Protein AF-A0A669F0C9-F1 (afdb_monomer_lite)

Structure (mmCIF, N/CA/C/O backbone):
data_AF-A0A669F0C9-F1
#
_entry.id   AF-A0A669F0C9-F1
#
loop_
_atom_site.group_PDB
_atom_site.id
_atom_site.type_symbol
_atom_site.label_atom_id
_atom_site.label_alt_id
_atom_site.label_comp_id
_atom_site.label_asym_id
_atom_site.label_entity_id
_atom_site.label_seq_id
_atom_site.pdbx_PDB_ins_code
_atom_site.Cartn_x
_atom_site.Cartn_y
_atom_site.Cartn_z
_atom_site.occupancy
_atom_site.B_iso_or_equiv
_atom_site.auth_seq_id
_atom_site.auth_comp_id
_atom_site.auth_asym_id
_atom_site.auth_atom_id
_atom_site.pdbx_PDB_model_num
ATOM 1 N N . LYS A 1 1 ? 16.536 19.836 30.538 1.00 37.53 1 LYS A N 1
ATOM 2 C CA . LYS A 1 1 ? 16.664 18.563 29.787 1.00 37.53 1 LYS A CA 1
ATOM 3 C C . LYS A 1 1 ? 15.998 18.773 28.436 1.00 37.53 1 LYS A C 1
ATOM 5 O O . LYS A 1 1 ? 14.788 18.634 28.341 1.00 37.53 1 LYS A O 1
ATOM 10 N N . LEU A 1 2 ? 16.769 19.255 27.458 1.00 36.56 2 LEU A N 1
ATOM 11 C CA . LEU A 1 2 ? 16.306 19.444 26.085 1.00 36.56 2 LEU A CA 1
ATOM 12 C C . LEU A 1 2 ? 15.958 18.052 25.555 1.00 36.56 2 LEU A C 1
ATOM 14 O O . LEU A 1 2 ? 16.835 17.197 25.447 1.00 36.56 2 LEU A O 1
ATOM 18 N N . LEU A 1 3 ? 14.667 17.795 25.371 1.00 40.47 3 LEU A N 1
ATOM 19 C CA . LEU A 1 3 ? 14.169 16.536 24.852 1.00 40.47 3 LEU A CA 1
ATOM 20 C C . LEU A 1 3 ? 14.711 16.419 23.427 1.00 40.47 3 LEU A C 1
ATOM 22 O O . LEU A 1 3 ? 14.279 17.148 22.538 1.00 40.47 3 LEU A O 1
ATOM 26 N N . ALA A 1 4 ? 15.697 15.548 23.227 1.00 42.59 4 ALA A N 1
ATOM 27 C CA . ALA A 1 4 ? 16.024 15.053 21.906 1.00 42.59 4 ALA A CA 1
ATOM 28 C C . ALA A 1 4 ? 14.752 14.380 21.384 1.00 42.59 4 ALA A C 1
ATOM 30 O O . ALA A 1 4 ? 14.462 13.228 21.711 1.00 42.59 4 ALA A O 1
ATOM 31 N N . ILE A 1 5 ? 13.946 15.138 20.640 1.00 44.88 5 ILE A N 1
ATOM 32 C CA . ILE A 1 5 ? 12.888 14.608 19.798 1.00 44.88 5 ILE A CA 1
ATOM 33 C C . ILE A 1 5 ? 13.641 13.819 18.732 1.00 44.88 5 ILE A C 1
ATOM 35 O O . ILE A 1 5 ? 14.006 14.337 17.680 1.00 44.88 5 ILE A O 1
ATOM 39 N N . PHE A 1 6 ? 13.954 12.563 19.044 1.00 42.28 6 PHE A N 1
ATOM 40 C CA . PHE A 1 6 ? 14.147 11.564 18.014 1.00 42.28 6 PHE A CA 1
ATOM 41 C C . PHE A 1 6 ? 12.865 11.616 17.190 1.00 42.28 6 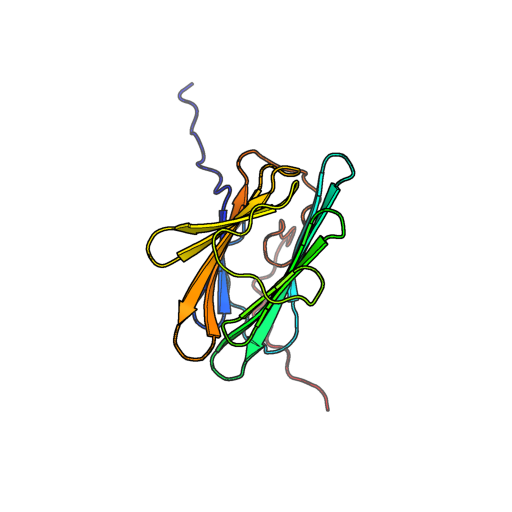PHE A C 1
ATOM 43 O O . PHE A 1 6 ? 11.812 11.183 17.656 1.00 42.28 6 PHE A O 1
ATOM 50 N N . LEU A 1 7 ? 12.945 12.227 16.008 1.00 43.69 7 LEU A N 1
ATOM 51 C CA . LEU A 1 7 ? 11.914 12.178 14.985 1.00 43.69 7 LEU A CA 1
ATOM 52 C C . LEU A 1 7 ? 11.765 10.705 14.598 1.00 43.69 7 LEU A C 1
ATOM 54 O O . LEU A 1 7 ? 12.401 10.227 13.661 1.00 43.69 7 LEU A O 1
ATOM 58 N N . LYS A 1 8 ? 10.996 9.944 15.378 1.00 53.94 8 LYS A N 1
ATOM 59 C CA . LYS A 1 8 ? 10.569 8.614 14.970 1.00 53.94 8 LYS A CA 1
ATOM 60 C C . LYS A 1 8 ? 9.779 8.814 13.684 1.00 53.94 8 LYS A C 1
ATOM 62 O O . LYS A 1 8 ? 8.794 9.549 13.659 1.00 53.94 8 LYS A O 1
ATOM 67 N N . SER A 1 9 ? 10.264 8.220 12.602 1.00 62.44 9 SER A N 1
ATOM 68 C CA . SER A 1 9 ? 9.567 8.248 11.327 1.00 62.44 9 SER A CA 1
ATOM 69 C C . SER A 1 9 ? 8.269 7.458 11.477 1.00 62.44 9 SER A C 1
ATOM 71 O O . SER A 1 9 ? 8.279 6.234 11.452 1.00 62.44 9 SER A O 1
ATOM 73 N N . ASN A 1 10 ? 7.123 8.135 11.559 1.00 86.75 10 ASN A N 1
ATOM 74 C CA . ASN A 1 10 ? 5.804 7.489 11.457 1.00 86.75 10 ASN A CA 1
ATOM 75 C C . ASN A 1 10 ? 5.475 7.093 10.005 1.00 86.75 10 ASN A C 1
ATOM 77 O O . ASN A 1 10 ? 4.321 7.045 9.590 1.00 86.75 10 ASN A O 1
ATOM 81 N N . THR A 1 11 ? 6.507 6.886 9.191 1.00 91.75 11 THR A N 1
ATOM 82 C CA . THR A 1 11 ? 6.420 6.571 7.776 1.00 91.75 11 THR A CA 1
ATOM 83 C C . THR A 1 11 ? 7.230 5.322 7.494 1.00 91.75 11 THR A C 1
ATOM 85 O O . THR A 1 11 ? 8.435 5.298 7.749 1.00 91.75 11 THR A O 1
ATOM 88 N N . CYS A 1 12 ? 6.574 4.344 6.884 1.00 94.88 12 CYS A N 1
ATOM 89 C CA . CYS A 1 12 ? 7.222 3.273 6.158 1.00 94.88 12 CYS A CA 1
ATOM 90 C C . CYS A 1 12 ? 7.070 3.539 4.662 1.00 94.88 12 CYS A C 1
ATOM 92 O O . CYS A 1 12 ? 6.028 4.019 4.211 1.00 94.88 12 CYS A O 1
ATOM 94 N N . ARG A 1 13 ? 8.090 3.233 3.866 1.00 96.62 13 ARG A N 1
ATOM 95 C CA . ARG A 1 13 ? 7.988 3.314 2.406 1.00 96.62 13 ARG A CA 1
ATOM 96 C C . ARG A 1 13 ? 8.785 2.221 1.733 1.00 96.62 13 ARG A C 1
ATOM 98 O O . ARG A 1 13 ? 9.864 1.857 2.193 1.00 96.62 13 ARG A O 1
ATOM 105 N N . THR A 1 14 ? 8.297 1.773 0.589 1.00 97.94 14 THR A N 1
ATOM 106 C CA . THR A 1 14 ? 9.083 0.993 -0.355 1.00 97.94 14 THR A CA 1
ATOM 107 C C . THR A 1 14 ? 9.079 1.682 -1.710 1.00 97.94 14 THR A C 1
ATOM 109 O O . THR A 1 14 ? 8.056 2.226 -2.125 1.00 97.94 14 THR A O 1
ATOM 112 N N . PHE A 1 15 ? 10.238 1.738 -2.361 1.00 97.50 15 PHE A N 1
ATOM 113 C CA . PHE A 1 15 ? 10.417 2.526 -3.577 1.00 97.50 15 PHE A CA 1
ATOM 114 C C . PHE A 1 15 ? 11.478 1.941 -4.510 1.00 97.50 15 PHE A C 1
ATOM 116 O O . PHE A 1 15 ? 12.276 1.078 -4.113 1.00 97.50 15 PHE A O 1
ATOM 123 N N . GLY A 1 16 ? 11.467 2.393 -5.765 1.00 94.69 16 GLY A N 1
ATOM 124 C CA . GLY A 1 16 ? 12.345 1.879 -6.807 1.00 94.69 16 GLY A CA 1
ATOM 125 C C . GLY A 1 16 ? 12.188 0.368 -6.965 1.00 94.69 16 GLY A C 1
ATOM 126 O O . GLY A 1 16 ? 11.088 -0.171 -6.857 1.00 94.69 16 GLY A O 1
ATOM 127 N N . SER A 1 17 ? 13.299 -0.341 -7.165 1.00 95.19 17 SER A N 1
ATOM 128 C CA . SER A 1 17 ? 13.312 -1.783 -7.451 1.00 95.19 17 SER A CA 1
ATOM 129 C C . SER A 1 17 ? 13.346 -2.702 -6.223 1.00 95.19 17 SER A C 1
ATOM 131 O O . SER A 1 17 ? 13.520 -3.908 -6.386 1.00 95.19 17 SER A O 1
ATOM 133 N N . GLY A 1 18 ? 13.209 -2.167 -5.003 1.00 95.00 18 GLY A N 1
ATOM 134 C CA . GLY A 1 18 ? 13.291 -2.993 -3.791 1.00 95.00 18 GLY A CA 1
ATOM 135 C C . GLY A 1 18 ? 13.732 -2.293 -2.509 1.00 95.00 18 GLY A C 1
ATOM 136 O O . GLY A 1 18 ? 13.863 -2.963 -1.488 1.00 95.00 18 GLY A O 1
ATOM 137 N N . ALA A 1 19 ? 13.975 -0.979 -2.518 1.00 97.19 19 ALA A N 1
ATOM 138 C CA . ALA A 1 19 ? 14.343 -0.270 -1.296 1.00 97.19 19 ALA A CA 1
ATOM 139 C C . ALA A 1 19 ? 13.157 -0.258 -0.325 1.00 97.19 19 ALA A C 1
ATOM 141 O O . ALA A 1 19 ? 12.018 -0.018 -0.733 1.00 97.19 19 ALA A O 1
ATOM 142 N N . VAL A 1 20 ? 13.420 -0.508 0.953 1.00 97.00 20 VAL A N 1
ATOM 143 C CA . VAL A 1 20 ? 12.438 -0.469 2.037 1.00 97.00 20 VAL A CA 1
ATOM 144 C C . VAL A 1 20 ? 13.010 0.382 3.160 1.00 97.00 20 VAL A C 1
ATOM 146 O O . VAL A 1 20 ? 14.111 0.137 3.638 1.00 97.00 20 VAL A O 1
ATOM 149 N N . GLN A 1 21 ? 12.251 1.387 3.579 1.00 95.19 21 GLN A N 1
ATOM 150 C CA . GLN A 1 21 ? 12.483 2.170 4.784 1.00 95.19 21 GLN A CA 1
ATOM 151 C C . GLN A 1 21 ? 11.357 1.819 5.760 1.00 95.19 21 GLN A C 1
ATOM 153 O O . GLN A 1 21 ? 10.234 2.280 5.544 1.00 95.19 21 GLN A O 1
ATOM 158 N N . PRO A 1 22 ? 11.619 1.012 6.795 1.00 93.62 22 PRO A N 1
ATOM 159 C CA . PRO A 1 22 ? 10.614 0.684 7.800 1.00 93.62 22 PRO A CA 1
ATOM 160 C C . PRO A 1 22 ? 10.275 1.890 8.689 1.00 93.62 22 PRO A C 1
ATOM 162 O O . PRO A 1 22 ? 10.966 2.912 8.656 1.00 93.62 22 PRO A O 1
ATOM 165 N N . PHE A 1 23 ? 9.234 1.760 9.522 1.00 88.69 23 PHE A N 1
ATOM 166 C CA . PHE A 1 23 ? 8.873 2.793 10.510 1.00 88.69 23 PHE A CA 1
ATOM 167 C C . PHE A 1 23 ? 10.001 3.049 11.516 1.00 88.69 23 PHE A C 1
ATOM 169 O O . PHE A 1 23 ? 10.256 4.173 11.950 1.00 88.69 23 PHE A O 1
ATOM 176 N N . LYS A 1 24 ? 10.685 1.974 11.898 1.00 83.94 24 LYS A N 1
ATOM 177 C CA . LYS A 1 24 ? 11.817 1.987 12.813 1.00 83.94 24 LYS A CA 1
ATOM 178 C C . LYS A 1 24 ? 12.927 1.151 12.193 1.00 83.94 24 LYS A C 1
ATOM 180 O O . LYS A 1 24 ? 12.621 0.154 11.566 1.00 83.94 24 LYS A O 1
ATOM 185 N N . ASP A 1 25 ? 14.176 1.532 12.426 1.00 84.81 25 ASP A N 1
ATOM 186 C CA . ASP A 1 25 ? 15.388 0.880 11.909 1.00 84.81 25 ASP A CA 1
ATOM 187 C C . ASP A 1 25 ? 15.855 1.432 10.549 1.00 84.81 25 ASP A C 1
ATOM 189 O O . ASP A 1 25 ? 15.256 2.335 9.954 1.00 84.81 25 ASP A O 1
ATOM 193 N N . SER A 1 26 ? 17.021 0.957 10.117 1.00 89.25 26 SER A N 1
ATOM 194 C CA . SER A 1 26 ? 17.684 1.402 8.893 1.00 89.25 26 SER A CA 1
ATOM 195 C C . SER A 1 26 ? 16.995 0.852 7.648 1.00 89.25 26 SER A C 1
ATOM 197 O O . SER A 1 26 ? 16.408 -0.229 7.664 1.00 89.25 26 SER A O 1
ATOM 199 N N . ALA A 1 27 ? 17.115 1.583 6.540 1.00 93.06 27 ALA A N 1
ATOM 200 C CA . ALA A 1 27 ? 16.662 1.091 5.250 1.00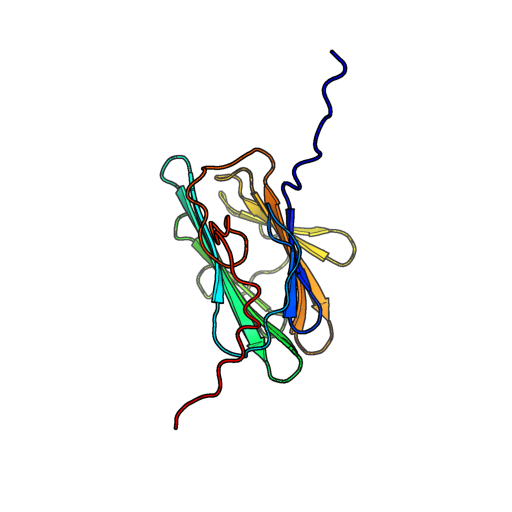 93.06 27 ALA A CA 1
ATOM 201 C C . ALA A 1 27 ? 17.424 -0.172 4.825 1.00 93.06 27 ALA A C 1
ATOM 203 O O . ALA A 1 27 ? 18.618 -0.315 5.095 1.00 93.06 27 ALA A O 1
ATOM 204 N N . PHE A 1 28 ? 16.741 -1.044 4.093 1.00 94.62 28 PHE A N 1
ATOM 205 C CA . PHE A 1 28 ? 17.312 -2.240 3.480 1.00 94.62 28 PHE A CA 1
ATOM 206 C C . PHE A 1 28 ? 16.740 -2.450 2.075 1.00 94.62 28 PHE A C 1
ATOM 208 O O . PHE A 1 28 ? 15.912 -1.673 1.595 1.00 94.62 28 PHE A O 1
ATOM 215 N N . TYR A 1 29 ? 17.212 -3.488 1.388 1.00 95.62 29 TYR A N 1
ATOM 216 C CA . TYR A 1 29 ? 16.826 -3.788 0.015 1.00 95.62 29 TYR A CA 1
ATOM 217 C C . TYR A 1 29 ? 16.314 -5.225 -0.107 1.00 95.62 29 TYR A C 1
ATOM 219 O O . TYR A 1 29 ? 16.978 -6.160 0.336 1.00 95.62 29 TYR A O 1
ATOM 227 N N . VAL A 1 30 ? 15.143 -5.396 -0.725 1.00 94.00 30 VAL A N 1
ATOM 228 C CA . VAL A 1 30 ? 14.515 -6.696 -0.996 1.00 94.00 30 VAL A CA 1
ATOM 229 C C . VAL A 1 30 ? 14.291 -6.830 -2.494 1.00 94.00 30 VAL A C 1
ATOM 231 O O . VAL A 1 30 ? 13.484 -6.106 -3.076 1.00 94.00 30 VAL A O 1
ATOM 234 N N . ARG A 1 31 ? 14.980 -7.788 -3.117 1.00 93.12 31 ARG A N 1
ATOM 235 C CA . ARG A 1 31 ? 14.821 -8.105 -4.539 1.00 93.12 31 ARG A CA 1
ATOM 236 C C . ARG A 1 31 ? 14.165 -9.463 -4.708 1.00 93.12 31 ARG A C 1
ATOM 238 O O . ARG A 1 31 ? 14.832 -10.489 -4.657 1.00 93.12 31 ARG A O 1
ATOM 245 N N . SER A 1 32 ? 12.858 -9.458 -4.919 1.00 93.06 32 SER A N 1
ATOM 246 C CA . SER A 1 32 ? 12.082 -10.663 -5.195 1.00 93.06 32 SER A CA 1
ATOM 247 C C . SER A 1 32 ? 10.745 -10.293 -5.834 1.00 93.06 32 SER A C 1
ATOM 249 O O . SER A 1 32 ? 10.239 -9.190 -5.633 1.00 93.06 32 SER A O 1
ATOM 251 N N . ASN A 1 33 ? 10.185 -11.233 -6.594 1.00 96.31 33 ASN A N 1
ATOM 252 C CA . ASN A 1 33 ? 8.855 -11.126 -7.196 1.00 96.31 33 ASN A CA 1
ATOM 253 C C . ASN A 1 33 ? 7.783 -11.878 -6.397 1.00 96.31 33 ASN A C 1
ATOM 255 O O . ASN A 1 33 ? 6.625 -11.930 -6.817 1.00 96.31 33 ASN A O 1
ATOM 259 N N . CYS A 1 34 ? 8.156 -12.488 -5.270 1.00 97.25 34 CYS A N 1
ATOM 260 C CA . CYS A 1 34 ? 7.191 -13.079 -4.358 1.00 97.25 34 CYS A CA 1
ATOM 261 C C . CYS A 1 34 ? 6.327 -11.978 -3.720 1.00 97.25 34 CYS A C 1
ATOM 263 O O . CYS A 1 34 ? 6.782 -10.839 -3.573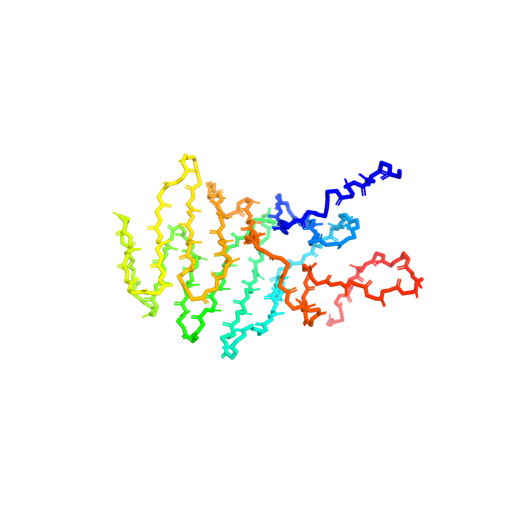 1.00 97.25 34 CYS A O 1
ATOM 265 N N . PRO A 1 35 ? 5.083 -12.294 -3.332 1.00 97.62 35 PRO A N 1
ATOM 266 C CA . PRO A 1 35 ? 4.328 -11.446 -2.424 1.00 97.62 35 PRO A CA 1
ATOM 267 C C . PRO A 1 35 ? 5.044 -11.312 -1.072 1.00 97.62 35 PRO A C 1
ATOM 269 O O . PRO A 1 35 ? 5.559 -12.297 -0.544 1.00 97.62 35 PRO A O 1
ATOM 272 N N . PHE A 1 36 ? 5.030 -10.111 -0.498 1.00 96.12 36 PHE A N 1
ATOM 273 C CA . PHE A 1 36 ? 5.500 -9.834 0.857 1.00 96.12 36 PHE A CA 1
ATOM 274 C C . PHE A 1 36 ? 4.486 -8.988 1.612 1.00 96.12 36 PHE A C 1
ATOM 276 O O . PHE A 1 36 ? 4.022 -7.966 1.095 1.00 96.12 36 PHE A O 1
ATOM 283 N N . THR A 1 37 ? 4.236 -9.351 2.867 1.00 97.62 37 THR A N 1
ATOM 284 C CA . THR A 1 37 ? 3.569 -8.478 3.832 1.00 97.62 37 THR A CA 1
ATOM 285 C C . THR A 1 37 ? 4.465 -7.275 4.105 1.00 97.62 37 THR A C 1
ATOM 287 O O . THR A 1 37 ? 5.525 -7.379 4.733 1.00 97.62 37 THR A O 1
ATOM 290 N N . LEU A 1 38 ? 4.052 -6.115 3.604 1.00 97.00 38 LEU A N 1
ATOM 291 C CA . LEU A 1 38 ? 4.713 -4.849 3.876 1.00 97.00 38 LEU A CA 1
ATOM 292 C C . LEU A 1 38 ? 4.465 -4.453 5.331 1.00 97.00 38 LEU A C 1
ATOM 294 O O . LEU A 1 38 ? 5.415 -4.158 6.050 1.00 97.00 38 LEU A O 1
ATOM 298 N N . THR A 1 39 ? 3.215 -4.498 5.784 1.00 95.19 39 THR A N 1
ATOM 299 C CA . THR A 1 39 ? 2.888 -4.338 7.200 1.00 95.19 39 THR A CA 1
ATOM 300 C C . THR A 1 39 ? 1.593 -5.052 7.543 1.00 95.19 39 THR A C 1
ATOM 302 O O . THR A 1 39 ? 0.650 -5.014 6.760 1.00 95.19 39 THR A O 1
ATOM 305 N N . HIS A 1 40 ? 1.560 -5.660 8.724 1.00 95.19 40 HIS A N 1
ATOM 306 C CA . HIS A 1 40 ? 0.355 -6.213 9.329 1.00 95.19 40 HIS A CA 1
ATOM 307 C C . HIS A 1 40 ? 0.282 -5.782 10.790 1.00 95.19 40 HIS A C 1
ATOM 309 O O . HIS A 1 40 ? 1.299 -5.821 11.494 1.00 95.19 40 HIS A O 1
ATOM 315 N N . PHE A 1 41 ? -0.890 -5.327 11.229 1.00 92.44 41 PHE A N 1
ATOM 316 C CA . PHE A 1 41 ? -1.148 -4.998 12.628 1.00 92.44 41 PHE A CA 1
ATOM 317 C C . PHE A 1 41 ? -2.640 -4.954 12.949 1.00 92.44 41 PHE A C 1
ATOM 319 O O . PHE A 1 41 ? -3.493 -4.811 12.073 1.00 92.44 41 PHE A O 1
ATOM 326 N N . THR A 1 42 ? -2.952 -4.991 14.244 1.00 91.88 42 THR A N 1
ATOM 327 C CA . THR A 1 42 ? -4.306 -4.757 14.754 1.00 91.88 42 THR A CA 1
ATOM 328 C C . THR A 1 42 ? -4.315 -3.567 15.707 1.00 91.88 42 THR A C 1
ATOM 330 O O . THR A 1 42 ? -3.469 -3.442 16.590 1.00 91.88 42 THR A O 1
ATOM 333 N N . HIS A 1 43 ? -5.296 -2.678 15.562 1.00 89.00 43 HIS A N 1
ATOM 334 C CA . HIS A 1 43 ? -5.504 -1.564 16.484 1.00 89.00 43 HIS A CA 1
ATOM 335 C C . HIS A 1 43 ? -6.994 -1.389 16.769 1.00 89.00 43 HIS A C 1
ATOM 337 O O . HIS A 1 43 ? -7.801 -1.326 15.849 1.00 89.00 43 HIS A O 1
ATOM 343 N N . ASN A 1 44 ? -7.378 -1.337 18.049 1.00 88.62 44 ASN A N 1
ATOM 344 C CA . ASN A 1 44 ? -8.781 -1.242 18.476 1.00 88.62 44 ASN A CA 1
ATOM 345 C C . ASN A 1 44 ? -9.703 -2.278 17.798 1.00 88.62 44 ASN A C 1
ATOM 347 O O . ASN A 1 44 ? -10.831 -1.965 17.428 1.00 88.62 44 ASN A O 1
ATOM 351 N N . ARG A 1 45 ? -9.221 -3.525 17.655 1.00 90.06 45 ARG A N 1
ATOM 352 C CA . ARG A 1 45 ? -9.907 -4.648 16.973 1.00 90.06 45 ARG A CA 1
ATOM 353 C C . ARG A 1 45 ? -10.107 -4.462 15.464 1.00 90.06 45 ARG A C 1
ATOM 355 O O . ARG A 1 45 ? -10.780 -5.280 14.845 1.00 90.06 45 ARG A O 1
ATOM 362 N N . VAL A 1 46 ? -9.525 -3.421 14.880 1.00 91.69 46 VAL A N 1
ATOM 363 C CA . VAL A 1 46 ? -9.483 -3.213 13.437 1.00 91.69 46 VAL A CA 1
ATOM 364 C C . VAL A 1 46 ? -8.135 -3.695 12.922 1.00 91.69 46 VAL A C 1
ATOM 366 O O . VAL A 1 46 ? -7.082 -3.219 13.347 1.00 91.69 46 VAL A O 1
ATOM 369 N N . GLU A 1 47 ? -8.186 -4.664 12.019 1.00 92.69 47 GLU A N 1
ATOM 370 C CA . GLU A 1 47 ? -7.018 -5.222 11.348 1.00 92.69 47 GLU A CA 1
ATOM 371 C C . GLU A 1 47 ? -6.640 -4.383 10.122 1.00 92.69 47 GLU A C 1
ATOM 373 O O . GLU A 1 47 ? -7.513 -3.883 9.396 1.00 92.69 47 GLU A O 1
ATOM 378 N N . CYS A 1 48 ? -5.332 -4.250 9.910 1.00 94.69 48 CYS A N 1
ATOM 379 C CA . CYS A 1 48 ? -4.720 -3.721 8.704 1.00 94.69 48 CYS A CA 1
ATOM 380 C C . CYS A 1 48 ? -3.697 -4.734 8.187 1.00 94.69 48 CYS A C 1
ATOM 382 O O . CYS A 1 48 ? -2.772 -5.092 8.919 1.00 94.69 48 CYS A O 1
ATOM 384 N N . ASP A 1 49 ? -3.837 -5.138 6.929 1.00 96.81 49 ASP A N 1
ATOM 385 C CA . ASP A 1 49 ? -2.827 -5.903 6.202 1.00 96.81 49 ASP A CA 1
ATOM 386 C C . ASP A 1 49 ? -2.511 -5.212 4.878 1.00 96.81 49 ASP A C 1
ATOM 388 O O . ASP A 1 49 ? -3.412 -4.806 4.138 1.00 96.81 49 ASP A O 1
ATOM 392 N N . ILE A 1 50 ? -1.224 -5.053 4.586 1.00 98.12 50 ILE A N 1
ATOM 393 C CA . ILE A 1 50 ? -0.755 -4.509 3.315 1.00 98.12 50 ILE A CA 1
ATOM 394 C C . ILE A 1 50 ? 0.252 -5.481 2.728 1.00 98.12 50 ILE A C 1
ATOM 396 O O . ILE A 1 50 ? 1.376 -5.598 3.222 1.00 98.12 50 ILE A O 1
ATOM 400 N N . THR A 1 51 ? -0.125 -6.111 1.622 1.00 98.44 51 THR A N 1
ATOM 401 C CA . THR A 1 51 ? 0.716 -7.054 0.887 1.00 98.44 51 THR A CA 1
ATOM 402 C C . THR A 1 51 ? 1.138 -6.455 -0.450 1.00 98.44 51 THR A C 1
ATOM 404 O O . THR A 1 51 ? 0.382 -5.767 -1.136 1.00 98.44 51 THR A O 1
ATOM 407 N N . THR A 1 52 ? 2.391 -6.686 -0.828 1.00 98.38 52 THR A N 1
ATOM 408 C CA . THR A 1 52 ? 3.014 -6.109 -2.021 1.00 98.38 52 THR A CA 1
ATOM 409 C C . THR A 1 52 ? 3.646 -7.191 -2.875 1.00 98.38 52 THR A C 1
ATOM 411 O O . THR A 1 52 ? 4.230 -8.134 -2.349 1.00 98.38 52 THR A O 1
ATOM 414 N N . ARG A 1 53 ? 3.572 -7.052 -4.200 1.00 98.06 53 ARG A N 1
ATOM 415 C CA . ARG A 1 53 ? 4.264 -7.940 -5.138 1.00 98.06 53 ARG A CA 1
ATOM 416 C C . ARG A 1 53 ? 4.928 -7.134 -6.244 1.00 98.06 53 ARG A C 1
ATOM 418 O O . ARG A 1 53 ? 4.286 -6.314 -6.908 1.00 98.06 53 ARG A O 1
ATOM 425 N N . ARG A 1 54 ? 6.217 -7.394 -6.459 1.00 97.50 54 ARG A N 1
ATOM 426 C CA . ARG A 1 54 ? 6.998 -6.789 -7.544 1.00 97.50 54 ARG A CA 1
ATOM 427 C C . ARG A 1 54 ? 6.982 -7.670 -8.789 1.00 97.50 54 ARG A C 1
ATOM 429 O O . ARG A 1 54 ? 6.821 -8.887 -8.709 1.00 97.50 54 ARG A O 1
ATOM 436 N N . GLY A 1 55 ? 7.089 -7.031 -9.948 1.00 96.56 55 GLY A N 1
ATOM 437 C CA . GLY A 1 55 ? 7.332 -7.704 -11.222 1.00 96.56 55 GLY A CA 1
ATOM 438 C C . GLY A 1 55 ? 8.820 -7.726 -11.572 1.00 96.56 55 GLY A C 1
ATOM 439 O O . GLY A 1 55 ? 9.642 -7.126 -10.886 1.00 96.56 55 GLY A O 1
ATOM 440 N N . ASN A 1 56 ? 9.160 -8.335 -12.711 1.00 95.38 56 ASN A N 1
ATOM 441 C CA . ASN A 1 56 ? 10.543 -8.415 -13.209 1.00 95.38 56 ASN A CA 1
ATOM 442 C C . ASN A 1 56 ? 11.214 -7.046 -13.422 1.00 95.38 56 ASN A C 1
ATOM 444 O O . ASN A 1 56 ? 12.437 -6.956 -13.377 1.00 95.38 56 ASN A O 1
ATOM 448 N N . SER A 1 57 ? 10.431 -5.982 -13.637 1.00 94.62 57 SER A N 1
ATOM 449 C CA . SER A 1 57 ? 10.926 -4.600 -13.736 1.00 94.62 57 SER A CA 1
ATOM 450 C C . SER A 1 57 ? 11.417 -4.035 -12.399 1.00 94.62 57 SER A C 1
ATOM 452 O O . SER A 1 57 ? 11.985 -2.948 -12.354 1.00 94.62 57 SER A O 1
ATOM 454 N N . GLY A 1 58 ? 11.160 -4.739 -11.297 1.00 95.25 58 GLY A N 1
ATOM 455 C CA . GLY A 1 58 ? 11.359 -4.248 -9.946 1.00 95.25 58 GLY A CA 1
ATOM 456 C C . GLY A 1 58 ? 10.226 -3.350 -9.459 1.00 95.25 58 GLY A C 1
ATOM 457 O O . GLY A 1 58 ? 10.160 -3.133 -8.261 1.00 95.25 58 GLY A O 1
ATOM 458 N N . LEU A 1 59 ? 9.312 -2.870 -10.311 1.00 97.38 59 LEU A N 1
ATOM 459 C CA . LEU A 1 59 ? 8.155 -2.072 -9.884 1.00 97.38 59 LEU A CA 1
ATOM 460 C C . LEU A 1 59 ? 7.115 -2.938 -9.169 1.00 97.38 59 LEU A C 1
ATOM 462 O O . LEU A 1 59 ? 6.990 -4.138 -9.435 1.00 97.38 59 LEU A O 1
ATOM 466 N N . LEU A 1 60 ? 6.333 -2.319 -8.287 1.00 98.00 60 LEU A N 1
ATOM 467 C CA . LEU A 1 60 ? 5.162 -2.957 -7.695 1.00 98.00 60 LEU A CA 1
ATOM 468 C C . LEU A 1 60 ? 4.084 -3.126 -8.770 1.00 98.00 60 LEU A C 1
ATOM 470 O O . LEU A 1 60 ? 3.608 -2.151 -9.346 1.00 98.00 60 LEU A O 1
ATOM 474 N N . VAL A 1 61 ? 3.703 -4.371 -9.044 1.00 97.44 61 VAL A N 1
ATOM 475 C CA . VAL A 1 61 ? 2.651 -4.703 -10.025 1.00 97.44 61 VAL A CA 1
ATOM 476 C C . VAL A 1 61 ? 1.316 -4.998 -9.353 1.00 97.44 61 VAL A C 1
ATOM 478 O O . VAL A 1 61 ? 0.278 -4.980 -10.011 1.00 97.44 61 VAL A O 1
ATOM 481 N N . GLN A 1 62 ? 1.348 -5.271 -8.048 1.00 98.00 62 GLN A N 1
ATOM 482 C CA . GLN A 1 62 ? 0.168 -5.505 -7.236 1.00 98.00 62 GLN A CA 1
ATOM 483 C C . GLN A 1 62 ? 0.415 -5.033 -5.803 1.00 98.00 62 GLN A C 1
ATOM 485 O O . GLN A 1 62 ? 1.448 -5.349 -5.203 1.00 98.00 62 GLN A O 1
ATOM 490 N N . VAL A 1 63 ? -0.547 -4.294 -5.265 1.00 98.69 63 VAL A N 1
ATOM 491 C CA . VAL A 1 63 ? -0.627 -3.946 -3.845 1.00 98.69 63 VAL A CA 1
ATOM 492 C C . VAL A 1 63 ? -2.027 -4.297 -3.378 1.00 98.69 63 VAL A C 1
ATOM 494 O O . VAL A 1 63 ? -3.000 -3.906 -4.014 1.00 98.69 63 VAL A O 1
ATOM 497 N N . GLU A 1 64 ? -2.126 -5.036 -2.288 1.00 98.56 64 GLU A N 1
ATOM 498 C CA . GLU A 1 64 ? -3.382 -5.378 -1.636 1.00 98.56 64 GLU A CA 1
ATOM 499 C C . GLU A 1 64 ? -3.404 -4.708 -0.267 1.00 98.56 64 GLU A C 1
ATOM 501 O O . GLU A 1 64 ? -2.458 -4.839 0.505 1.00 98.56 64 GLU A O 1
ATOM 506 N N . ILE A 1 65 ? -4.455 -3.936 -0.008 1.00 98.38 65 ILE A N 1
ATOM 507 C CA . ILE A 1 65 ? -4.670 -3.168 1.215 1.00 98.38 65 ILE A CA 1
ATOM 508 C C . ILE A 1 65 ? -5.985 -3.659 1.802 1.00 98.38 65 ILE A C 1
ATOM 510 O O . ILE A 1 65 ? -7.046 -3.431 1.221 1.00 98.38 65 ILE A O 1
ATOM 514 N N . ILE A 1 66 ? -5.925 -4.319 2.950 1.00 97.25 66 ILE A N 1
ATOM 515 C CA . ILE A 1 66 ? -7.099 -4.793 3.674 1.00 97.25 66 ILE A CA 1
ATOM 516 C C . ILE A 1 66 ? -7.199 -3.988 4.961 1.0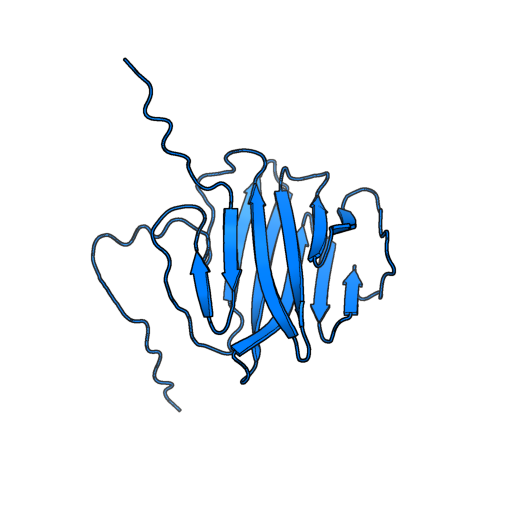0 97.25 66 ILE A C 1
ATOM 518 O O . ILE A 1 66 ? -6.316 -4.052 5.811 1.00 97.25 66 ILE A O 1
ATOM 522 N N . ILE A 1 67 ? -8.277 -3.220 5.107 1.00 95.25 67 ILE A N 1
ATOM 523 C CA . ILE A 1 67 ? -8.566 -2.456 6.326 1.00 95.25 67 ILE A CA 1
ATOM 524 C C . ILE A 1 67 ? -9.982 -2.794 6.753 1.00 95.25 67 ILE A C 1
ATOM 526 O O . ILE A 1 67 ? -10.927 -2.550 6.003 1.00 95.25 67 ILE A O 1
ATOM 530 N N . ASN A 1 68 ? -10.138 -3.335 7.962 1.00 91.62 68 ASN A N 1
ATOM 531 C CA . ASN A 1 68 ? -11.442 -3.761 8.476 1.00 91.62 68 ASN A CA 1
ATOM 532 C C . ASN A 1 68 ? -12.198 -4.689 7.500 1.00 91.62 68 ASN A C 1
ATOM 534 O O . ASN A 1 68 ? -13.380 -4.482 7.229 1.00 91.62 68 ASN A O 1
ATOM 538 N N . LYS A 1 69 ? -11.501 -5.686 6.938 1.00 92.25 69 LYS A N 1
ATOM 539 C CA . LYS A 1 69 ? -12.022 -6.638 5.934 1.00 92.25 69 LYS A CA 1
ATOM 540 C C . LYS A 1 69 ? -12.394 -6.036 4.575 1.00 92.25 69 LYS A C 1
ATOM 542 O O . LYS A 1 69 ? -12.747 -6.800 3.688 1.00 92.25 69 LYS A O 1
ATOM 547 N N . VAL A 1 70 ? -12.291 -4.718 4.394 1.00 94.44 70 VAL A N 1
ATOM 548 C CA . VAL A 1 70 ? -12.472 -4.082 3.087 1.00 94.44 70 VAL A CA 1
ATOM 549 C C . VAL A 1 70 ? -11.172 -4.203 2.308 1.00 94.44 70 VAL A C 1
ATOM 551 O O . VAL A 1 70 ? -10.143 -3.660 2.727 1.00 94.44 70 VAL A O 1
ATOM 554 N N . ARG A 1 71 ? -11.233 -4.910 1.186 1.00 96.94 71 ARG A N 1
ATOM 555 C CA . ARG A 1 71 ? -10.116 -5.224 0.305 1.00 96.94 71 ARG A CA 1
ATOM 556 C C . ARG A 1 71 ? -10.021 -4.212 -0.831 1.00 96.94 71 ARG A C 1
ATOM 558 O O . ARG A 1 71 ? -10.916 -4.104 -1.669 1.00 96.94 71 ARG A O 1
ATOM 565 N N . THR A 1 72 ? -8.876 -3.546 -0.899 1.00 97.62 72 THR A N 1
ATOM 566 C CA . THR A 1 72 ? -8.516 -2.604 -1.957 1.00 97.62 72 THR A CA 1
ATOM 567 C C . THR A 1 72 ? -7.268 -3.096 -2.683 1.00 97.62 72 THR A C 1
ATOM 569 O O . THR A 1 72 ? -6.219 -3.279 -2.071 1.00 97.62 72 THR A O 1
ATOM 572 N N . VAL A 1 73 ? -7.361 -3.302 -3.995 1.00 98.12 73 VAL A N 1
ATOM 573 C CA . VAL A 1 73 ? -6.261 -3.781 -4.840 1.00 98.12 73 VAL A CA 1
ATOM 574 C C . VAL A 1 73 ? -5.837 -2.707 -5.823 1.00 98.12 73 VAL A C 1
ATOM 576 O O . VAL A 1 73 ? -6.652 -2.170 -6.571 1.00 98.12 73 VAL A O 1
ATOM 579 N N . LEU A 1 74 ? -4.534 -2.447 -5.860 1.00 97.62 74 LEU A N 1
ATOM 580 C CA . LEU A 1 74 ? -3.877 -1.635 -6.874 1.00 97.62 74 LEU A CA 1
ATOM 581 C C . LEU A 1 74 ? -3.205 -2.577 -7.869 1.00 97.62 74 LEU A C 1
ATOM 583 O O . LEU A 1 74 ? -2.258 -3.279 -7.508 1.00 97.62 74 LEU A O 1
ATOM 587 N N . GLN A 1 75 ? -3.686 -2.613 -9.108 1.00 94.56 75 GLN A N 1
ATOM 588 C CA . GLN A 1 75 ? -3.133 -3.494 -10.137 1.00 94.56 75 GLN A CA 1
ATOM 589 C C . GLN A 1 75 ? -3.393 -2.925 -11.529 1.00 94.56 75 GLN A C 1
ATOM 591 O O . GLN A 1 75 ? -4.491 -2.461 -11.823 1.00 94.56 75 GLN A O 1
ATOM 596 N N . ASN A 1 76 ? -2.383 -2.979 -12.403 1.00 87.88 76 ASN A N 1
ATOM 597 C CA . ASN A 1 76 ? -2.483 -2.544 -13.803 1.00 87.88 76 ASN A CA 1
ATOM 598 C C . ASN A 1 76 ? -3.070 -1.124 -13.969 1.00 87.88 76 ASN A C 1
ATOM 600 O O . ASN A 1 76 ? -3.899 -0.881 -14.842 1.00 87.88 76 ASN A O 1
ATOM 604 N N . GLY A 1 77 ? -2.689 -0.193 -13.088 1.00 87.56 77 GLY A N 1
ATOM 605 C CA . GLY A 1 77 ? -3.193 1.187 -13.091 1.00 87.56 77 GLY A CA 1
ATOM 606 C C . GLY A 1 77 ? -4.640 1.353 -12.609 1.00 87.56 77 GLY A C 1
ATOM 607 O O . GLY A 1 77 ? -5.116 2.479 -12.516 1.00 87.56 77 GLY A O 1
ATOM 608 N N . SER A 1 78 ? -5.324 0.259 -12.272 1.00 92.44 78 SER A N 1
ATOM 609 C CA . SER A 1 78 ? -6.678 0.262 -11.723 1.00 92.44 78 SER A CA 1
ATOM 610 C C . SER A 1 78 ? -6.660 0.172 -10.201 1.00 92.44 78 SER A C 1
ATOM 612 O O . SER A 1 78 ? -5.749 -0.406 -9.601 1.00 92.44 78 SER A O 1
ATOM 614 N N . ILE A 1 79 ? -7.711 0.718 -9.592 1.00 95.62 79 ILE A N 1
ATOM 615 C CA . ILE A 1 79 ? -8.023 0.572 -8.171 1.00 95.62 79 ILE A CA 1
ATOM 616 C C . ILE A 1 79 ? -9.325 -0.207 -8.094 1.00 95.62 79 ILE A C 1
ATOM 618 O O . ILE A 1 79 ? -10.341 0.227 -8.642 1.00 95.62 79 ILE A O 1
ATOM 622 N N . LEU A 1 80 ? -9.274 -1.365 -7.449 1.00 96.19 80 LEU A N 1
ATOM 623 C CA . LEU A 1 80 ? -10.425 -2.225 -7.225 1.00 96.19 80 LEU A CA 1
ATOM 624 C C . LEU A 1 80 ? -10.737 -2.218 -5.734 1.00 96.19 80 LEU A C 1
ATOM 626 O O . LEU A 1 80 ? -9.856 -2.535 -4.942 1.00 96.19 80 LEU A O 1
ATOM 630 N N . VAL A 1 81 ? -11.961 -1.880 -5.352 1.00 95.50 81 VAL A N 1
ATOM 631 C CA . VAL A 1 81 ? -12.444 -2.001 -3.971 1.00 95.50 81 VAL A CA 1
ATOM 632 C C . VAL A 1 81 ? -13.552 -3.039 -3.968 1.00 95.50 81 VAL A C 1
ATOM 634 O O . VAL A 1 81 ? -14.521 -2.885 -4.710 1.00 95.50 81 VAL A O 1
ATOM 637 N N . GLU A 1 82 ? -13.396 -4.109 -3.185 1.00 94.56 82 GLU A N 1
ATOM 638 C CA . GLU A 1 82 ? -14.306 -5.269 -3.214 1.00 94.56 82 GLU A CA 1
ATOM 639 C C . GLU A 1 82 ? -14.541 -5.772 -4.655 1.00 94.56 82 GLU A C 1
ATOM 641 O O . GLU A 1 82 ? -15.673 -5.936 -5.110 1.00 94.56 82 GLU A O 1
ATOM 646 N N . ASP A 1 83 ? -13.441 -5.913 -5.406 1.00 94.31 83 ASP A N 1
ATOM 647 C CA . ASP A 1 83 ? -13.387 -6.344 -6.814 1.00 94.31 83 ASP A CA 1
ATOM 648 C C . ASP A 1 83 ? -14.120 -5.437 -7.822 1.00 94.31 83 ASP A C 1
ATOM 650 O O . ASP A 1 83 ? -14.241 -5.770 -9.004 1.00 94.31 83 ASP A O 1
ATOM 654 N N . LYS A 1 84 ? -14.551 -4.244 -7.398 1.00 93.38 84 LYS A N 1
ATOM 655 C CA . LYS A 1 84 ? -15.177 -3.238 -8.263 1.00 93.38 84 LYS A CA 1
ATOM 656 C C . LYS A 1 84 ? -14.212 -2.102 -8.553 1.00 93.38 84 LYS A C 1
ATOM 658 O O . LYS A 1 84 ? -13.617 -1.534 -7.643 1.00 93.38 84 LYS A O 1
ATOM 663 N N . SER A 1 85 ? -14.080 -1.744 -9.828 1.00 93.75 85 SER A N 1
ATOM 664 C CA . SER A 1 85 ? -13.303 -0.570 -10.226 1.00 93.75 85 SER A CA 1
ATOM 665 C C . SER A 1 85 ? -13.948 0.711 -9.702 1.00 93.75 85 SER A C 1
ATOM 667 O O . SER A 1 85 ? -15.168 0.864 -9.775 1.00 93.75 85 SER A O 1
ATOM 669 N N . VAL A 1 86 ? -13.128 1.620 -9.173 1.00 91.94 86 VAL A N 1
ATOM 670 C CA . VAL A 1 86 ? -13.579 2.899 -8.611 1.00 91.94 86 VAL A CA 1
ATOM 671 C C . VAL A 1 86 ? -12.954 4.081 -9.347 1.00 91.94 86 VAL A C 1
ATOM 673 O O . VAL A 1 86 ? -11.806 4.025 -9.788 1.00 91.94 86 VAL A O 1
ATOM 676 N N . SER A 1 87 ? -13.710 5.172 -9.460 1.00 85.69 87 SER A N 1
ATOM 677 C CA . SER A 1 87 ? -13.225 6.472 -9.930 1.00 85.69 87 SER A CA 1
ATOM 678 C C . SER A 1 87 ? -12.959 7.406 -8.755 1.00 85.69 87 SER A C 1
ATOM 680 O O . SER A 1 87 ? -13.540 7.250 -7.685 1.00 85.69 87 SER A O 1
ATOM 682 N N . PHE A 1 88 ? -12.117 8.415 -8.964 1.00 81.88 88 PHE A N 1
ATOM 683 C CA . PHE A 1 88 ? -11.864 9.430 -7.947 1.00 81.88 88 PHE A CA 1
ATOM 684 C C . PHE A 1 88 ? -12.910 10.558 -7.957 1.00 81.88 88 PHE A C 1
ATOM 686 O O . PHE A 1 88 ? -13.378 10.929 -9.035 1.00 81.88 88 PHE A O 1
ATOM 693 N N . PRO A 1 89 ? -13.169 11.188 -6.796 1.00 83.31 89 PRO A N 1
ATOM 694 C CA . PRO A 1 89 ? -12.867 10.668 -5.462 1.00 83.31 89 PRO A CA 1
ATOM 695 C C . PRO A 1 89 ? -13.752 9.453 -5.152 1.00 83.31 89 PRO A C 1
ATOM 697 O O . PRO A 1 89 ? -14.897 9.377 -5.594 1.00 83.31 89 PRO A O 1
ATOM 700 N N . TYR A 1 90 ? -13.218 8.514 -4.378 1.00 85.88 90 TYR A N 1
ATOM 701 C CA . TYR A 1 90 ? -13.985 7.391 -3.848 1.00 85.88 90 TYR A CA 1
ATOM 702 C C . TYR A 1 90 ? -14.075 7.550 -2.335 1.00 85.88 90 TYR A C 1
ATOM 704 O O . TYR A 1 90 ? -13.052 7.471 -1.659 1.00 85.88 90 TYR A O 1
ATOM 712 N N . ASP A 1 91 ? -15.275 7.815 -1.821 1.00 86.94 91 ASP A N 1
ATOM 713 C CA . ASP A 1 91 ? -15.496 8.190 -0.417 1.00 86.94 91 ASP A CA 1
ATOM 714 C C . ASP A 1 91 ? -16.628 7.375 0.247 1.00 86.94 91 ASP A C 1
ATOM 716 O O . ASP A 1 91 ? -17.648 7.925 0.668 1.00 86.94 91 ASP A O 1
ATOM 720 N N . PRO A 1 92 ? -16.537 6.031 0.290 1.00 81.81 92 PRO A N 1
ATOM 721 C CA . PRO A 1 92 ? -17.379 5.237 1.176 1.00 81.81 92 PRO A CA 1
ATOM 722 C C . PRO A 1 92 ? -17.023 5.486 2.649 1.00 81.81 92 PRO A C 1
ATOM 724 O O . PRO A 1 92 ? -15.931 5.926 2.992 1.00 81.81 92 PRO A O 1
ATOM 727 N N . THR A 1 93 ? -17.911 5.063 3.547 1.00 80.62 93 THR A N 1
ATOM 728 C CA . THR A 1 93 ? -17.875 5.335 4.996 1.00 80.62 93 THR A CA 1
ATOM 729 C C . THR A 1 93 ? -16.509 5.159 5.690 1.00 80.62 93 THR A C 1
ATOM 731 O O . THR A 1 93 ? -16.226 5.874 6.653 1.00 80.62 93 THR A O 1
ATOM 734 N N . TYR A 1 94 ? -15.662 4.222 5.242 1.00 84.25 94 TYR A N 1
ATOM 735 C CA . TYR A 1 94 ? -14.426 3.841 5.944 1.00 84.25 94 TYR A CA 1
ATOM 736 C C . TYR A 1 94 ? -13.109 4.131 5.217 1.00 84.25 94 TYR A C 1
ATOM 738 O O . TYR A 1 94 ? -12.040 4.029 5.827 1.00 84.25 94 TYR A O 1
ATOM 746 N N . GLN A 1 95 ? -13.160 4.474 3.931 1.00 91.00 95 GLN A N 1
ATOM 747 C CA . GLN A 1 95 ? -11.970 4.678 3.108 1.00 91.00 95 GLN A CA 1
ATOM 748 C C . GLN A 1 95 ? -12.198 5.856 2.178 1.00 91.00 95 GLN A C 1
ATOM 750 O O . GLN A 1 95 ? -13.142 5.840 1.405 1.00 91.00 95 GLN A O 1
ATOM 755 N N . HIS A 1 96 ? -11.293 6.825 2.196 1.00 94.38 96 HIS A N 1
ATOM 756 C CA . HIS A 1 96 ? -11.327 7.937 1.259 1.00 94.38 96 HIS A CA 1
ATOM 757 C C . HIS A 1 96 ? -10.115 7.854 0.333 1.00 94.38 96 HIS A C 1
ATOM 759 O O . HIS A 1 96 ? -8.976 7.928 0.799 1.00 94.38 96 HIS A O 1
ATOM 765 N N . ILE A 1 97 ? -10.350 7.686 -0.969 1.00 96.00 97 ILE A N 1
ATOM 766 C CA . ILE A 1 97 ? -9.311 7.599 -1.997 1.00 96.00 97 ILE A CA 1
ATOM 767 C C . ILE A 1 97 ? -9.393 8.812 -2.926 1.00 96.00 97 ILE A C 1
ATOM 769 O O . ILE A 1 97 ? -10.410 9.038 -3.586 1.00 96.00 97 ILE A O 1
ATOM 773 N N . PHE A 1 98 ? -8.309 9.582 -3.002 1.00 96.00 98 PHE A N 1
ATOM 774 C CA . PHE A 1 98 ? -8.266 10.856 -3.721 1.00 96.00 98 PHE A CA 1
ATOM 775 C C . PHE A 1 98 ? -6.879 11.157 -4.309 1.00 96.00 98 PHE A C 1
ATOM 777 O O . PHE A 1 98 ? -5.866 10.564 -3.927 1.00 96.00 98 PHE A O 1
ATOM 784 N N . GLN A 1 99 ? -6.838 12.097 -5.257 1.00 95.94 99 GLN A N 1
ATOM 785 C CA . GLN A 1 99 ? -5.595 12.614 -5.836 1.00 95.94 99 GLN A CA 1
ATOM 786 C C . GLN A 1 99 ? -4.882 13.545 -4.848 1.00 95.94 99 GLN A C 1
ATOM 788 O O . GLN A 1 99 ? -5.489 14.454 -4.283 1.00 95.94 99 GLN A O 1
ATOM 793 N N . TYR A 1 100 ? -3.581 13.341 -4.665 1.00 93.81 100 TYR A N 1
ATOM 794 C CA . TYR A 1 100 ? -2.719 14.108 -3.769 1.00 93.81 100 TYR A CA 1
ATOM 795 C C . TYR A 1 100 ? -1.451 14.530 -4.525 1.00 93.81 100 TYR A C 1
ATOM 797 O O . TYR A 1 100 ? -0.406 13.879 -4.465 1.00 93.81 100 TYR A O 1
ATOM 805 N N . GLY A 1 101 ? -1.554 15.617 -5.295 1.00 94.56 101 GLY A N 1
ATOM 806 C CA . GLY A 1 101 ? -0.499 16.034 -6.222 1.00 94.56 101 GLY A CA 1
ATOM 807 C C . GLY A 1 101 ? -0.296 14.994 -7.327 1.00 94.56 101 GLY A C 1
ATOM 808 O O . GLY A 1 101 ? -1.252 14.620 -7.992 1.00 94.56 101 GLY A O 1
ATOM 809 N N . ILE A 1 102 ? 0.940 14.512 -7.499 1.00 95.25 102 ILE A N 1
ATOM 810 C CA . ILE A 1 102 ? 1.262 13.406 -8.425 1.00 95.25 102 ILE A CA 1
ATOM 811 C C . ILE A 1 102 ? 0.930 12.018 -7.852 1.00 95.25 102 ILE A C 1
ATOM 813 O O . ILE A 1 102 ? 1.098 11.009 -8.530 1.00 95.25 102 ILE A O 1
ATOM 817 N N . TYR A 1 103 ? 0.515 11.949 -6.588 1.00 97.38 103 TYR A N 1
ATOM 818 C CA . TYR A 1 103 ? 0.237 10.703 -5.886 1.00 97.38 103 TYR A CA 1
ATOM 819 C C . TYR A 1 103 ? -1.263 10.429 -5.831 1.00 97.38 103 TYR A C 1
ATOM 821 O O . TYR A 1 103 ? -2.089 11.334 -5.917 1.00 97.38 103 TYR A O 1
ATOM 829 N N . THR A 1 104 ? -1.619 9.176 -5.578 1.00 97.50 104 THR A N 1
ATOM 830 C CA . THR A 1 104 ? -2.949 8.821 -5.073 1.00 97.50 104 THR A CA 1
ATOM 831 C C . THR A 1 104 ? -2.834 8.441 -3.605 1.00 97.50 104 THR A C 1
ATOM 833 O O . THR A 1 104 ? -1.855 7.808 -3.200 1.00 97.50 104 THR A O 1
ATOM 836 N N . LYS A 1 105 ? -3.814 8.847 -2.799 1.00 97.56 105 LYS A N 1
ATOM 837 C CA . LYS A 1 105 ? -3.834 8.613 -1.357 1.00 97.56 105 LYS A CA 1
ATOM 838 C C . LYS A 1 105 ? -5.139 7.950 -0.940 1.00 97.56 105 LYS A C 1
ATOM 840 O O . LYS A 1 105 ? -6.210 8.443 -1.274 1.00 97.56 105 LYS A O 1
ATOM 845 N N . LEU A 1 106 ? -5.026 6.860 -0.185 1.00 97.31 106 LEU A N 1
ATOM 846 C CA . LEU A 1 106 ? -6.095 6.237 0.587 1.00 97.31 106 LEU A CA 1
ATOM 847 C C . LEU A 1 106 ? -5.932 6.657 2.048 1.00 97.31 106 LEU A C 1
ATOM 849 O O . LEU A 1 106 ? -4.887 6.417 2.658 1.00 97.31 106 LEU A O 1
ATOM 853 N N . ARG A 1 107 ? -6.966 7.262 2.624 1.00 96.25 107 ARG A N 1
ATOM 854 C CA . ARG A 1 107 ? -7.055 7.572 4.052 1.00 96.25 107 ARG A CA 1
ATOM 855 C C . ARG A 1 107 ? -8.103 6.678 4.703 1.00 96.25 107 ARG A C 1
ATOM 857 O O . ARG A 1 107 ? -9.227 6.596 4.213 1.00 96.25 107 ARG A O 1
ATOM 864 N N . SER A 1 108 ? -7.734 6.026 5.800 1.00 94.12 108 SER A N 1
ATOM 865 C CA . SER A 1 108 ? -8.694 5.294 6.624 1.00 94.12 108 SER A CA 1
ATOM 866 C C . SER A 1 108 ? -9.380 6.253 7.592 1.00 94.12 108 SER A C 1
ATOM 868 O O . SER A 1 108 ? -8.729 7.128 8.160 1.00 94.12 108 SER A O 1
ATOM 870 N N . THR A 1 109 ? -10.688 6.094 7.790 1.00 92.25 109 THR A N 1
ATOM 871 C CA . THR A 1 109 ? -11.408 6.779 8.880 1.00 92.25 109 THR A CA 1
ATOM 872 C C . THR A 1 109 ? -11.495 5.916 10.143 1.00 92.25 109 THR A C 1
ATOM 874 O O . THR A 1 109 ? -11.819 6.424 11.213 1.00 92.25 109 THR A O 1
ATOM 877 N N . LEU A 1 110 ? -11.174 4.618 10.040 1.00 92.31 110 LEU A N 1
ATOM 878 C CA . LEU A 1 110 ? -11.186 3.657 11.152 1.00 92.31 110 LEU A CA 1
ATOM 879 C C . LEU A 1 110 ? -9.838 3.532 11.861 1.00 92.31 110 LEU A C 1
ATOM 881 O O . LEU A 1 110 ? -9.779 3.205 13.044 1.00 92.31 110 LEU A O 1
ATOM 885 N N . LEU A 1 111 ? -8.755 3.747 11.121 1.00 91.56 111 LEU A N 1
ATOM 886 C CA . LEU A 1 111 ? -7.394 3.686 11.626 1.00 91.56 111 LEU A CA 1
ATOM 887 C C . LEU A 1 111 ? -6.702 5.020 11.345 1.00 91.56 111 LEU A C 1
ATOM 889 O O . LEU A 1 111 ? -6.909 5.581 10.271 1.00 91.56 111 LEU A O 1
ATOM 893 N N . PRO A 1 112 ? -5.833 5.501 12.247 1.00 90.69 112 PRO A N 1
ATOM 894 C CA . PRO A 1 112 ? -5.037 6.709 12.043 1.00 90.69 112 PRO A CA 1
ATOM 895 C C . PRO A 1 112 ? -3.868 6.401 11.095 1.00 90.69 112 PRO A C 1
ATOM 897 O O . PRO A 1 112 ? -2.698 6.490 11.471 1.00 90.69 112 PRO A O 1
ATOM 900 N N . LEU A 1 113 ? -4.191 5.948 9.882 1.00 93.06 113 LEU A N 1
ATOM 901 C CA . LEU A 1 113 ? -3.241 5.554 8.855 1.00 93.06 113 LEU A CA 1
ATOM 902 C C . LEU A 1 113 ? -3.660 6.073 7.483 1.00 93.06 113 LEU A C 1
ATOM 904 O O . LEU A 1 113 ? -4.847 6.204 7.162 1.00 93.06 113 LEU A O 1
ATOM 908 N N . SER A 1 114 ? -2.666 6.275 6.630 1.00 96.38 114 SER A N 1
ATOM 909 C CA . SER A 1 114 ? -2.895 6.472 5.205 1.00 96.38 114 SER A CA 1
ATOM 910 C C . SER A 1 114 ? -1.879 5.725 4.357 1.00 96.38 1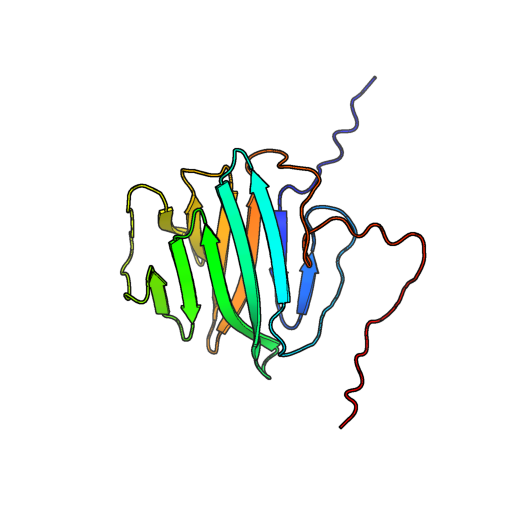14 SER A C 1
ATOM 912 O O . SER A 1 114 ? -0.738 5.513 4.769 1.00 96.38 114 SER A O 1
ATOM 914 N N . VAL A 1 115 ? -2.307 5.336 3.161 1.00 98.06 115 VAL A N 1
ATOM 915 C CA . VAL A 1 115 ? -1.475 4.680 2.155 1.00 98.06 115 VAL A CA 1
ATOM 916 C C . VAL A 1 115 ? -1.416 5.587 0.936 1.00 98.06 115 VAL A C 1
ATOM 918 O O . VAL A 1 115 ? -2.445 5.950 0.377 1.00 98.06 115 VAL A O 1
ATOM 921 N N . THR A 1 116 ? -0.215 5.982 0.535 1.00 98.38 116 THR A N 1
ATOM 922 C CA . THR A 1 116 ? 0.025 6.887 -0.594 1.00 98.38 116 THR A CA 1
ATOM 923 C C . THR A 1 116 ? 0.919 6.195 -1.606 1.00 98.38 116 THR A C 1
ATOM 925 O O . THR A 1 116 ? 1.934 5.611 -1.225 1.00 98.38 116 THR A O 1
ATOM 928 N N . TRP A 1 117 ? 0.581 6.262 -2.890 1.00 98.44 117 TRP A N 1
ATOM 929 C CA . TRP A 1 117 ? 1.387 5.648 -3.943 1.00 98.44 117 TRP A CA 1
ATOM 930 C C . TRP A 1 117 ? 1.566 6.548 -5.156 1.00 98.44 117 TRP A C 1
ATOM 932 O O . TRP A 1 117 ? 0.752 7.429 -5.437 1.00 98.44 117 TRP A O 1
ATOM 942 N N . HIS A 1 118 ? 2.661 6.299 -5.870 1.00 97.81 118 HIS A N 1
ATOM 943 C CA . HIS A 1 118 ? 2.992 6.932 -7.139 1.00 97.81 118 HIS A CA 1
ATOM 944 C C . HIS A 1 118 ? 3.065 5.873 -8.236 1.00 97.81 118 HIS A C 1
ATOM 946 O O . HIS A 1 118 ? 3.931 4.992 -8.209 1.00 97.81 118 HIS A O 1
ATOM 952 N N . SER A 1 119 ? 2.149 5.968 -9.194 1.00 96.25 119 SER A N 1
ATOM 953 C CA . SER A 1 119 ? 2.119 5.102 -10.369 1.00 96.25 119 SER A CA 1
ATOM 954 C C . SER A 1 119 ? 2.975 5.689 -11.488 1.00 96.25 119 SER A C 1
ATOM 956 O O . SER A 1 119 ? 2.904 6.880 -11.774 1.00 96.25 119 SER A O 1
ATOM 958 N N . VAL A 1 120 ? 3.742 4.834 -12.154 1.00 95.69 120 VAL A N 1
ATOM 959 C CA . VAL A 1 120 ? 4.518 5.140 -13.360 1.00 95.69 120 VAL A CA 1
ATOM 960 C C . VAL A 1 120 ? 4.144 4.153 -14.468 1.00 95.69 120 VAL A C 1
ATOM 962 O O . VAL A 1 120 ? 3.394 3.198 -14.250 1.00 95.69 120 VAL A O 1
ATOM 965 N N . ALA A 1 121 ? 4.668 4.352 -15.678 1.00 93.69 121 ALA A N 1
ATOM 966 C CA . ALA A 1 121 ? 4.498 3.370 -16.743 1.00 93.69 121 ALA A CA 1
ATOM 967 C C . ALA A 1 121 ? 5.027 1.993 -16.287 1.00 93.69 121 ALA A C 1
ATOM 969 O O . ALA A 1 121 ? 6.193 1.851 -15.927 1.00 93.69 121 ALA A O 1
ATOM 970 N N . GLY A 1 122 ? 4.156 0.981 -16.291 1.00 92.56 122 GLY A N 1
ATOM 971 C CA . GLY A 1 122 ? 4.503 -0.399 -15.935 1.00 92.56 122 GLY A CA 1
ATOM 972 C C . GLY A 1 122 ? 4.322 -0.793 -14.463 1.00 92.56 122 GLY A C 1
ATOM 973 O O . GLY A 1 122 ? 4.520 -1.967 -14.152 1.00 92.56 122 GLY A O 1
ATOM 974 N N . GLY A 1 123 ? 3.929 0.114 -13.560 1.00 96.00 123 GLY A N 1
ATOM 975 C CA . GLY A 1 123 ? 3.630 -0.253 -12.170 1.00 96.00 123 GLY A CA 1
ATOM 976 C C . GLY A 1 123 ? 3.648 0.913 -11.186 1.00 96.00 123 GLY A C 1
ATOM 977 O O . GLY A 1 123 ? 3.537 2.076 -11.560 1.00 96.00 123 GLY A O 1
ATOM 978 N N . ILE A 1 124 ? 3.793 0.594 -9.906 1.00 98.25 124 ILE A N 1
ATOM 979 C CA . ILE A 1 124 ? 3.936 1.561 -8.818 1.00 98.25 124 ILE A CA 1
ATOM 980 C C . ILE A 1 124 ? 5.420 1.647 -8.453 1.00 98.25 124 ILE A C 1
ATOM 982 O O . ILE A 1 124 ? 6.049 0.642 -8.110 1.00 98.25 124 ILE A O 1
ATOM 986 N N . ASP A 1 125 ? 5.978 2.852 -8.547 1.00 97.31 125 ASP A N 1
ATOM 987 C CA . ASP A 1 125 ? 7.374 3.114 -8.187 1.00 97.31 125 ASP A CA 1
ATOM 988 C C . ASP A 1 125 ? 7.534 3.252 -6.674 1.00 97.31 125 ASP A C 1
ATOM 990 O O . ASP A 1 125 ? 8.449 2.674 -6.095 1.00 97.31 125 ASP A O 1
ATOM 994 N N . THR A 1 126 ? 6.620 3.980 -6.032 1.00 98.12 126 THR A N 1
ATOM 995 C CA . THR A 1 126 ? 6.688 4.285 -4.602 1.00 98.12 126 THR A CA 1
ATOM 996 C C . THR A 1 126 ? 5.363 3.966 -3.923 1.00 98.12 126 THR A C 1
ATOM 998 O O . THR A 1 126 ? 4.305 4.383 -4.394 1.00 98.12 126 THR A O 1
ATOM 1001 N N . LEU A 1 127 ? 5.434 3.283 -2.780 1.00 98.62 127 LEU A N 1
ATOM 1002 C CA . LEU A 1 127 ? 4.325 3.048 -1.858 1.00 98.62 127 LEU A CA 1
ATOM 1003 C C . LEU A 1 127 ? 4.748 3.487 -0.452 1.00 98.62 127 LEU A C 1
ATOM 1005 O O . LEU A 1 127 ? 5.810 3.096 0.035 1.00 98.62 127 LEU A O 1
ATOM 1009 N N . LYS A 1 128 ? 3.921 4.301 0.197 1.00 97.75 128 LYS A N 1
ATOM 1010 C CA . LYS A 1 128 ? 4.182 4.909 1.502 1.00 97.75 128 LYS A CA 1
ATOM 1011 C C . LYS A 1 128 ? 3.007 4.651 2.441 1.00 97.75 128 LYS A C 1
ATOM 1013 O O . LYS A 1 128 ? 1.867 4.919 2.081 1.00 97.75 128 LYS A O 1
ATOM 1018 N N . VAL A 1 129 ? 3.300 4.175 3.645 1.00 97.00 129 VAL A N 1
ATOM 1019 C CA . VAL A 1 129 ? 2.345 4.001 4.743 1.00 97.00 129 VAL A CA 1
ATOM 1020 C C . VAL A 1 129 ? 2.688 5.020 5.822 1.00 97.00 129 VAL A C 1
ATOM 1022 O O . VAL A 1 129 ? 3.814 5.039 6.320 1.00 97.00 129 VAL A O 1
ATOM 1025 N N . GLU A 1 130 ? 1.739 5.884 6.159 1.00 94.88 130 GLU A N 1
ATOM 1026 C CA . GLU A 1 130 ? 1.879 6.911 7.196 1.00 94.88 130 GLU A CA 1
ATOM 1027 C C . GLU A 1 130 ? 0.960 6.596 8.360 1.00 94.88 130 GLU A C 1
ATOM 1029 O O . GLU A 1 130 ? -0.216 6.306 8.142 1.00 94.88 130 GLU A O 1
ATOM 1034 N N . LEU A 1 131 ? 1.479 6.715 9.577 1.00 91.88 131 LEU A N 1
ATOM 1035 C CA . LEU A 1 131 ? 0.709 6.635 10.809 1.00 91.88 131 LEU A CA 1
ATOM 1036 C C . LEU A 1 131 ? 0.547 8.049 11.377 1.00 91.88 131 LEU A C 1
ATOM 1038 O O . LEU A 1 131 ? 1.527 8.782 11.514 1.00 91.88 131 LEU A O 1
ATOM 1042 N N . GLU A 1 132 ? -0.677 8.448 11.714 1.00 86.06 132 GLU A N 1
ATOM 1043 C CA . GLU A 1 132 ? -0.937 9.756 12.337 1.00 86.06 132 GLU A CA 1
ATOM 1044 C C . GLU A 1 132 ? -0.557 9.754 13.833 1.00 86.06 132 GLU A C 1
ATOM 1046 O O . GLU A 1 132 ? -0.320 10.806 14.421 1.00 86.06 132 GLU A O 1
ATOM 1051 N N . GLN A 1 133 ? -0.424 8.569 14.438 1.00 80.62 133 GLN A N 1
ATOM 1052 C CA . GLN A 1 133 ? 0.034 8.364 15.815 1.00 80.62 133 GLN A CA 1
ATOM 1053 C C . GLN A 1 133 ? 0.871 7.082 15.928 1.00 80.62 133 GLN A C 1
ATOM 1055 O O . GLN A 1 133 ? 0.807 6.225 15.046 1.00 80.62 133 GLN A O 1
ATOM 1060 N N . GLU A 1 134 ? 1.632 6.918 17.017 1.00 72.88 134 GLU A N 1
ATOM 1061 C CA . GLU A 1 134 ? 2.283 5.633 17.302 1.00 72.88 134 GLU A CA 1
ATOM 1062 C C . GLU A 1 134 ? 1.205 4.555 17.490 1.00 72.88 134 GLU A C 1
ATOM 1064 O O . GLU A 1 134 ? 0.429 4.577 18.446 1.00 72.88 134 GLU A O 1
ATOM 1069 N N . LEU A 1 135 ? 1.139 3.629 16.535 1.00 71.94 135 LEU A N 1
ATOM 1070 C CA . LEU A 1 135 ? 0.301 2.441 16.614 1.00 71.94 135 LEU A CA 1
ATOM 1071 C C . LEU A 1 135 ? 1.055 1.304 17.318 1.00 71.94 135 LEU A C 1
ATOM 1073 O O . LEU A 1 135 ? 2.240 1.419 17.629 1.00 71.94 135 LEU A O 1
ATOM 1077 N N . SER A 1 136 ? 0.317 0.235 17.617 1.00 64.25 136 SER A N 1
ATOM 1078 C CA . SER A 1 136 ? 0.725 -0.902 18.448 1.00 64.25 136 SER A CA 1
ATOM 1079 C C . SER A 1 136 ? 2.151 -1.427 18.189 1.00 64.25 136 SER A C 1
ATOM 1081 O O . SER A 1 136 ? 2.693 -1.351 17.088 1.00 64.25 136 SER A O 1
ATOM 1083 N N . THR A 1 137 ? 2.773 -2.005 19.222 1.00 64.19 137 THR A N 1
ATOM 1084 C CA . THR A 1 137 ? 4.125 -2.585 19.155 1.00 64.19 137 THR A CA 1
ATOM 1085 C C . THR A 1 137 ? 4.211 -3.911 18.395 1.00 64.19 137 THR A C 1
ATOM 1087 O O . THR A 1 137 ? 5.321 -4.409 18.221 1.00 64.19 137 THR A O 1
ATOM 1090 N N . ASP A 1 138 ? 3.081 -4.479 17.975 1.00 77.31 138 ASP A N 1
ATOM 1091 C CA . ASP A 1 138 ? 2.952 -5.793 17.331 1.00 77.31 138 ASP A CA 1
ATOM 1092 C C . ASP A 1 138 ? 2.982 -5.744 15.794 1.00 77.31 138 ASP A C 1
ATOM 1094 O O . ASP A 1 138 ? 2.653 -6.733 15.147 1.00 77.31 138 ASP A O 1
ATOM 1098 N N . MET A 1 139 ? 3.403 -4.623 15.196 1.00 87.31 139 MET A N 1
ATOM 1099 C CA . MET A 1 139 ? 3.557 -4.530 13.743 1.00 87.31 139 MET A CA 1
ATOM 1100 C C . MET A 1 139 ? 4.540 -5.572 13.213 1.00 87.31 139 MET A C 1
ATOM 1102 O O . MET A 1 139 ? 5.719 -5.575 13.585 1.00 87.31 139 MET A O 1
ATOM 1106 N N . THR A 1 140 ? 4.068 -6.389 12.278 1.00 91.56 140 THR A N 1
ATOM 1107 C CA . THR A 1 140 ? 4.877 -7.377 11.558 1.00 91.56 140 THR A CA 1
ATOM 1108 C C . THR A 1 140 ? 5.033 -6.992 10.083 1.00 91.56 140 THR A C 1
ATOM 1110 O O . THR A 1 140 ? 4.479 -5.990 9.621 1.00 91.56 140 THR A O 1
ATOM 1113 N N . GLY A 1 141 ? 5.832 -7.762 9.342 1.00 93.75 141 GLY A N 1
ATOM 1114 C CA . GLY A 1 141 ? 6.161 -7.496 7.941 1.00 93.75 141 GLY A CA 1
ATOM 1115 C C . GLY A 1 141 ? 7.389 -6.604 7.765 1.00 93.75 141 GLY A C 1
ATOM 1116 O O . GLY A 1 141 ? 8.092 -6.277 8.722 1.00 93.75 141 GLY A O 1
ATOM 1117 N N . LEU A 1 142 ? 7.653 -6.202 6.522 1.00 94.50 142 LEU A N 1
ATOM 1118 C CA . LEU A 1 142 ? 8.862 -5.453 6.160 1.00 94.50 142 LEU A CA 1
ATOM 1119 C C . LEU A 1 142 ? 8.972 -4.072 6.837 1.00 94.50 142 LEU A C 1
ATOM 1121 O O . LEU A 1 142 ? 10.077 -3.559 6.990 1.00 94.50 142 LEU A O 1
ATOM 1125 N N . CYS A 1 143 ? 7.851 -3.470 7.234 1.00 92.75 143 CYS A N 1
ATOM 1126 C CA . CYS A 1 143 ? 7.798 -2.212 7.981 1.00 92.75 143 CYS A CA 1
ATOM 1127 C C . CYS A 1 143 ? 7.867 -2.388 9.506 1.00 92.75 143 CYS A C 1
ATOM 1129 O O . CYS A 1 143 ? 7.988 -1.385 10.216 1.00 92.75 143 CYS A O 1
ATOM 1131 N N . GLY A 1 144 ? 7.710 -3.619 10.003 1.00 83.00 144 GLY A N 1
ATOM 1132 C CA . GLY A 1 144 ? 7.704 -3.940 11.426 1.00 83.00 144 GLY A CA 1
ATOM 1133 C C . GLY A 1 144 ? 9.090 -3.824 12.060 1.00 83.00 144 GLY A C 1
ATOM 1134 O O . GLY A 1 144 ? 10.101 -3.680 11.373 1.00 83.00 144 GLY A O 1
ATOM 1135 N N . LYS A 1 145 ? 9.146 -3.888 13.394 1.00 65.44 145 LYS A N 1
ATOM 1136 C CA . LYS A 1 145 ? 10.426 -3.874 14.117 1.00 65.44 145 LYS A CA 1
ATOM 1137 C C . LYS A 1 145 ? 11.163 -5.179 13.858 1.00 65.44 145 LYS A C 1
ATOM 1139 O O . LYS A 1 145 ? 10.709 -6.242 14.286 1.00 65.44 145 LYS A O 1
ATOM 1144 N N . TY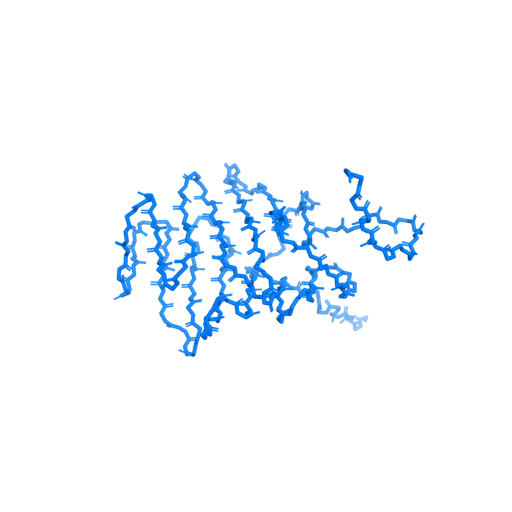R A 1 146 ? 12.337 -5.091 13.248 1.00 51.56 146 TYR A N 1
ATOM 1145 C CA . TYR A 1 146 ? 13.246 -6.221 13.211 1.00 51.56 146 TYR A CA 1
ATOM 1146 C C . TYR A 1 146 ? 13.927 -6.308 14.576 1.00 51.56 146 TYR A C 1
ATOM 1148 O O . TYR A 1 146 ? 14.918 -5.631 14.837 1.00 51.56 146 TYR A O 1
ATOM 1156 N N . ASN A 1 147 ? 13.436 -7.179 15.461 1.00 38.12 147 ASN A N 1
ATOM 1157 C CA . ASN A 1 147 ? 14.249 -7.660 16.582 1.00 38.12 147 ASN A CA 1
ATOM 1158 C C . ASN A 1 147 ? 15.337 -8.606 16.039 1.00 38.12 147 ASN A C 1
ATOM 1160 O O . ASN A 1 147 ? 15.384 -9.784 16.380 1.00 38.12 147 ASN A O 1
ATOM 1164 N N . VAL A 1 148 ? 16.204 -8.107 15.158 1.00 39.00 148 VAL A N 1
ATOM 1165 C CA . VAL A 1 148 ? 17.414 -8.819 14.754 1.00 39.00 148 VAL A CA 1
ATOM 1166 C C . VAL A 1 148 ? 18.514 -8.350 15.692 1.00 39.00 148 VAL A C 1
ATOM 1168 O O . VAL A 1 148 ? 19.265 -7.416 15.413 1.00 39.00 148 VAL A O 1
ATOM 1171 N N . THR A 1 149 ? 18.613 -9.004 16.846 1.00 34.44 149 THR A N 1
ATOM 1172 C CA . THR A 1 149 ? 19.887 -9.079 17.557 1.00 34.44 149 THR A CA 1
ATOM 1173 C C . THR A 1 149 ? 20.874 -9.814 16.652 1.00 34.44 149 THR A C 1
ATOM 1175 O O . THR A 1 149 ? 20.880 -11.037 16.609 1.00 34.44 149 THR A O 1
ATOM 1178 N N . GLY A 1 150 ? 21.669 -9.048 15.901 1.00 36.12 150 GLY A N 1
ATOM 1179 C CA . GLY A 1 150 ? 22.902 -9.492 15.253 1.00 36.12 150 GLY A CA 1
ATOM 1180 C C . GLY A 1 150 ? 22.752 -10.459 14.078 1.00 36.12 150 GLY A C 1
ATOM 1181 O O . GLY A 1 150 ? 22.911 -11.656 14.252 1.00 36.12 150 GLY A O 1
ATOM 1182 N N . ALA A 1 151 ? 22.575 -9.928 12.867 1.00 30.33 151 ALA A N 1
ATOM 1183 C CA . ALA A 1 151 ? 23.255 -10.415 11.662 1.00 30.33 151 ALA A CA 1
ATOM 1184 C C . ALA A 1 151 ? 22.923 -9.491 10.486 1.00 30.33 151 ALA A C 1
ATOM 1186 O O . ALA A 1 151 ? 21.789 -9.442 10.014 1.00 30.33 151 ALA A O 1
ATOM 1187 N N . MET A 1 152 ? 23.941 -8.800 9.974 1.00 40.41 152 MET A N 1
ATOM 1188 C CA . MET A 1 152 ? 23.979 -8.378 8.577 1.00 40.41 152 MET A CA 1
ATOM 1189 C C . MET A 1 152 ? 23.828 -9.649 7.731 1.00 40.41 152 MET A C 1
ATOM 1191 O O . MET A 1 152 ? 24.798 -10.362 7.496 1.00 40.41 152 MET A O 1
ATOM 1195 N N . SER A 1 153 ? 22.602 -9.974 7.336 1.00 35.16 153 SER A N 1
ATOM 1196 C CA . SER A 1 153 ? 22.331 -11.022 6.363 1.00 35.16 153 SER A CA 1
ATOM 1197 C C . SER A 1 153 ? 21.677 -10.361 5.163 1.00 35.16 153 SER A C 1
ATOM 1199 O O . SER A 1 153 ? 20.518 -9.957 5.170 1.00 35.16 153 SER A O 1
ATOM 1201 N N . SER A 1 154 ? 22.472 -10.201 4.113 1.00 35.66 154 SER A N 1
ATOM 1202 C CA . SER A 1 154 ? 21.954 -10.135 2.758 1.00 35.66 154 SER A CA 1
ATOM 1203 C C . SER A 1 154 ? 21.091 -11.378 2.540 1.00 35.66 154 SER A C 1
ATOM 1205 O O . SER A 1 154 ? 21.623 -12.480 2.408 1.00 35.66 154 SER A O 1
ATOM 1207 N N . ILE A 1 155 ? 19.766 -11.222 2.549 1.00 42.25 155 ILE A N 1
ATOM 1208 C CA . ILE A 1 155 ? 18.846 -12.300 2.182 1.00 42.25 155 ILE A CA 1
ATOM 1209 C C . ILE A 1 155 ? 18.947 -12.466 0.663 1.00 42.25 155 ILE A C 1
ATOM 1211 O O . ILE A 1 155 ? 18.213 -11.853 -0.108 1.00 42.25 155 ILE A O 1
ATOM 1215 N N . SER A 1 156 ? 19.912 -13.270 0.224 1.00 39.53 156 SER A N 1
ATOM 1216 C CA . SER A 1 156 ? 19.913 -13.875 -1.102 1.00 39.53 156 SER A CA 1
ATOM 1217 C C . SER A 1 156 ? 19.200 -15.218 -0.991 1.00 39.53 156 SER A C 1
ATOM 1219 O O . SER A 1 156 ? 19.798 -16.202 -0.560 1.00 39.53 156 SER A O 1
ATOM 1221 N N . SER A 1 157 ? 17.919 -15.283 -1.353 1.00 40.06 157 SER A N 1
ATOM 1222 C CA . SER A 1 157 ? 17.250 -16.571 -1.541 1.00 40.06 157 SER A CA 1
ATOM 1223 C C . SER A 1 157 ? 17.599 -17.107 -2.929 1.00 40.06 157 SER A C 1
ATOM 1225 O O . SER A 1 157 ? 16.933 -16.799 -3.918 1.00 40.06 157 SER A O 1
ATOM 1227 N N . SER A 1 158 ? 18.674 -17.888 -3.006 1.00 38.66 158 SER A N 1
ATOM 1228 C CA . SER A 1 158 ? 18.891 -18.855 -4.080 1.00 38.66 158 SER A CA 1
ATOM 1229 C C . SER A 1 158 ? 17.783 -19.906 -4.000 1.00 38.66 158 SER A C 1
ATOM 1231 O O . SER A 1 158 ? 17.711 -20.658 -3.029 1.00 38.66 158 SER A O 1
ATOM 1233 N N . GLY A 1 159 ? 16.889 -19.907 -4.988 1.00 34.00 159 GLY A N 1
ATOM 1234 C CA . GLY A 1 159 ? 15.854 -20.921 -5.131 1.00 34.00 159 GLY A CA 1
ATOM 1235 C C . GLY A 1 159 ? 16.477 -22.292 -5.381 1.00 34.00 159 GLY A C 1
ATOM 1236 O O . GLY A 1 159 ? 17.275 -22.456 -6.299 1.00 34.00 159 GLY A O 1
ATOM 1237 N N . LEU A 1 160 ? 16.095 -23.256 -4.550 1.00 34.03 160 LEU A N 1
ATOM 1238 C CA . LEU A 1 160 ? 16.098 -24.668 -4.896 1.00 34.03 160 LEU A CA 1
ATOM 1239 C C . LEU A 1 160 ? 14.883 -24.915 -5.794 1.00 34.03 160 LEU A C 1
ATOM 1241 O O . LEU A 1 160 ? 13.749 -24.838 -5.318 1.00 34.03 160 LEU A O 1
ATOM 1245 N N . HIS A 1 161 ? 15.134 -25.189 -7.071 1.00 33.94 161 HIS A N 1
ATOM 1246 C CA . HIS A 1 161 ? 14.392 -26.181 -7.840 1.00 33.94 161 HIS A CA 1
ATOM 1247 C C . HIS A 1 161 ? 15.239 -26.695 -9.001 1.00 33.94 161 HIS A C 1
ATOM 1249 O O . HIS A 1 161 ? 15.953 -25.867 -9.610 1.00 33.94 161 HIS A O 1
#

pLDDT: mean 84.59, std 20.14, range [30.33, 98.69]

Secondary structure (DSSP, 8-state):
----------EEEEETTTEEE-SSS--EE---SSEEEEEEEEETTEEEEEEEEE-TTSSEEEEEEEETTEEEEEETTEEEETTEE-PSSB--TTEEEEEETTEEEEEESSSSEEEEEEEETTEEEEEEEEESS---TT-BSTTS-----S-----------

Foldseek 3Di:
DPPPPPVQQLKWKAFALAWTDASDDDIDGDHDQDKWFAKWDDDPNWTWTWIFGADPRSATQWIWIATNNFIWIDHPNFIATVNHTDDPQDDDPFWTWHDDPQWIKIDGPVFQKIWIWHADVPHTRMIMIGGPDDDDLPMDINNHDPPPPDDPDPPDPPDDD

Sequence (161 aa):
KLLAIFLKSNTCRTFGSGAVQPFKDSAFYVRSNCPFTLTHFTHNRVECDITTRRGNSGLLVQVEIIINKVRTVLQNGSILVEDKSVSFPYDPTYQHIFQYGIYTKLRSTLLPLSVTWHSVAGGIDTLKVELEQELSTDMTGLCGKYNVTGAMSSISSSGLH

Radius of gyration: 16.22 Å; chains: 1; bounding box: 42×46×46 Å

Organism: Oreochromis niloticus (NCBI:txid8128)

InterPro domains:
  IPR001846 von Willebrand factor, type D domain [PF00094] (12-148)
  IPR001846 von Willebrand factor, type D domain [PS51233] (10-161)